Protein AF-A0A7V3K4I5-F1 (afdb_monomer)

Structure (mmCIF, N/CA/C/O backbone):
data_AF-A0A7V3K4I5-F1
#
_entry.id   AF-A0A7V3K4I5-F1
#
loop_
_atom_site.group_PDB
_atom_site.id
_atom_site.type_symbol
_atom_site.label_atom_id
_atom_site.label_alt_id
_atom_site.label_comp_id
_atom_site.label_asym_id
_atom_site.label_entity_id
_atom_site.label_seq_id
_atom_site.pdbx_PDB_ins_code
_atom_site.Cartn_x
_atom_site.Cartn_y
_atom_site.Cartn_z
_atom_site.occupancy
_atom_site.B_iso_or_equiv
_atom_site.auth_seq_id
_atom_site.auth_comp_id
_atom_site.auth_asym_id
_atom_site.auth_atom_id
_atom_site.pdbx_PDB_model_num
ATOM 1 N N . MET A 1 1 ? 11.205 7.234 21.940 1.00 56.84 1 MET A N 1
ATOM 2 C CA . MET A 1 1 ? 9.811 7.549 21.570 1.00 56.84 1 MET A CA 1
ATOM 3 C C . MET A 1 1 ? 9.596 7.099 20.131 1.00 56.84 1 MET A C 1
ATOM 5 O O . MET A 1 1 ? 10.513 7.269 19.336 1.00 56.84 1 MET A O 1
ATOM 9 N N . ASN A 1 2 ? 8.484 6.435 19.808 1.00 79.69 2 ASN A N 1
ATOM 10 C CA . ASN A 1 2 ? 8.261 5.876 18.470 1.00 79.69 2 ASN A CA 1
ATOM 11 C C . ASN A 1 2 ? 7.654 6.950 17.544 1.00 79.69 2 ASN A C 1
ATOM 13 O O . ASN A 1 2 ? 6.478 7.277 17.677 1.00 79.69 2 ASN A O 1
ATOM 17 N N . ARG A 1 3 ? 8.457 7.468 16.603 1.00 76.88 3 ARG A N 1
ATOM 18 C CA . ARG A 1 3 ? 8.097 8.533 15.641 1.00 76.88 3 ARG A CA 1
ATOM 19 C C . ARG A 1 3 ? 6.855 8.206 14.802 1.00 76.88 3 ARG A C 1
ATOM 21 O O . ARG A 1 3 ? 6.148 9.120 14.387 1.00 76.88 3 ARG A O 1
ATOM 28 N N . PHE A 1 4 ? 6.586 6.923 14.546 1.00 82.50 4 PHE A N 1
ATOM 29 C CA . PHE A 1 4 ? 5.350 6.497 13.888 1.00 82.50 4 PHE A CA 1
ATOM 30 C C . PHE A 1 4 ? 4.138 6.740 14.792 1.00 82.50 4 PHE A C 1
ATOM 32 O O . PHE A 1 4 ? 3.178 7.370 14.365 1.00 82.50 4 PHE A O 1
ATOM 39 N N . LEU A 1 5 ? 4.208 6.293 16.050 1.00 84.12 5 LEU A N 1
ATOM 40 C CA . LEU A 1 5 ? 3.093 6.371 16.995 1.00 84.12 5 LEU A CA 1
ATOM 41 C C . LEU A 1 5 ? 2.669 7.820 17.262 1.00 84.12 5 LEU A C 1
ATOM 43 O O . LEU A 1 5 ? 1.483 8.122 17.233 1.00 84.12 5 LEU A O 1
ATOM 47 N N . GLU A 1 6 ? 3.631 8.721 17.469 1.00 86.00 6 GLU A N 1
ATOM 48 C CA . GLU A 1 6 ? 3.349 10.149 17.685 1.00 86.00 6 GLU A CA 1
ATOM 49 C C . GLU A 1 6 ? 2.577 10.768 16.516 1.00 86.00 6 GLU A C 1
ATOM 51 O O . GLU A 1 6 ? 1.608 11.496 16.710 1.00 86.00 6 GLU A O 1
ATOM 56 N N . ARG A 1 7 ? 2.999 10.458 15.288 1.00 83.56 7 ARG A N 1
ATOM 57 C CA . ARG A 1 7 ? 2.394 10.998 14.069 1.00 83.56 7 ARG A CA 1
ATOM 58 C C . ARG A 1 7 ? 1.059 10.345 13.736 1.00 83.56 7 ARG A C 1
ATOM 60 O O . ARG A 1 7 ? 0.171 11.033 13.255 1.00 83.56 7 ARG A O 1
ATOM 67 N N . ALA A 1 8 ? 0.914 9.050 14.004 1.00 84.19 8 ALA A N 1
ATOM 68 C CA . ALA A 1 8 ? -0.337 8.330 13.799 1.00 84.19 8 ALA A CA 1
ATOM 69 C C . ALA A 1 8 ? -1.440 8.824 14.747 1.00 84.19 8 ALA A C 1
ATOM 71 O O . ALA A 1 8 ? -2.585 8.933 14.333 1.00 84.19 8 ALA A O 1
ATOM 72 N N . ILE A 1 9 ? -1.104 9.177 15.993 1.00 86.31 9 ILE A N 1
ATOM 73 C CA . ILE A 1 9 ? -2.073 9.741 16.952 1.00 86.31 9 ILE A CA 1
ATOM 74 C C . ILE A 1 9 ? -2.530 11.150 16.539 1.00 86.31 9 ILE A C 1
ATOM 76 O O . ILE A 1 9 ? -3.650 11.543 16.848 1.00 86.31 9 ILE A O 1
ATOM 80 N N . ALA A 1 10 ? -1.675 11.911 15.853 1.00 86.94 10 ALA A N 1
ATOM 81 C CA . ALA A 1 10 ? -1.978 13.267 15.394 1.00 86.94 10 ALA A CA 1
ATOM 82 C C . ALA A 1 10 ? -2.633 13.325 13.999 1.00 86.94 10 ALA A C 1
ATOM 84 O O . ALA A 1 10 ? -2.936 14.414 13.519 1.00 86.94 10 ALA A O 1
ATOM 85 N N . ALA A 1 11 ? -2.796 12.185 13.3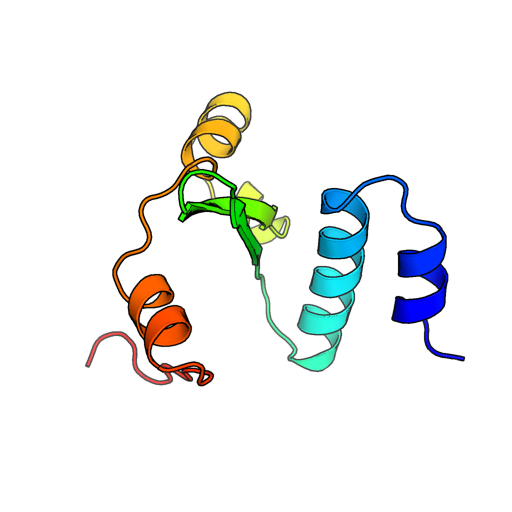27 1.00 89.25 11 ALA A N 1
ATOM 86 C CA . ALA A 1 11 ? -3.371 12.103 11.991 1.00 89.25 11 ALA A CA 1
ATOM 87 C C . ALA A 1 11 ? -4.897 12.283 12.017 1.00 89.25 11 ALA A C 1
ATOM 89 O O . ALA A 1 11 ? -5.573 11.790 12.918 1.00 89.25 11 ALA A O 1
ATOM 90 N N . GLU A 1 12 ? -5.439 12.961 11.004 1.00 89.81 12 GLU A N 1
ATOM 91 C CA . GLU A 1 12 ? -6.878 13.240 10.903 1.00 89.81 12 GLU A CA 1
ATOM 92 C C . GLU A 1 12 ? -7.612 12.190 10.062 1.00 89.81 12 GLU A C 1
ATOM 94 O O . GLU A 1 12 ? -8.810 11.971 10.240 1.00 89.81 12 GLU A O 1
ATOM 99 N N . THR A 1 13 ? -6.897 11.531 9.147 1.00 92.94 13 THR A N 1
ATOM 100 C CA . THR A 1 13 ? -7.456 10.541 8.224 1.00 92.94 13 THR A CA 1
ATOM 101 C C . THR A 1 13 ? -6.595 9.282 8.134 1.00 92.94 13 THR A C 1
ATOM 103 O O . THR A 1 13 ? -5.377 9.320 8.332 1.00 92.94 13 THR A O 1
ATOM 106 N N . ASP A 1 14 ? -7.203 8.166 7.730 1.00 91.75 14 ASP A N 1
ATOM 107 C CA . ASP A 1 14 ? -6.486 6.908 7.480 1.00 91.75 14 ASP A CA 1
ATOM 108 C C . ASP A 1 14 ? -5.407 7.068 6.399 1.00 91.75 14 ASP A C 1
ATOM 110 O O . ASP A 1 14 ? -4.328 6.476 6.479 1.00 91.75 14 ASP A O 1
ATOM 114 N N . ALA A 1 15 ? -5.644 7.947 5.420 1.00 92.31 15 ALA A N 1
ATOM 115 C CA . ALA A 1 15 ? -4.656 8.300 4.409 1.00 92.31 15 ALA A CA 1
ATOM 116 C C . ALA A 1 15 ? -3.431 9.015 5.010 1.00 92.31 15 ALA A C 1
ATOM 118 O O . ALA A 1 15 ? -2.312 8.814 4.532 1.00 92.31 15 ALA A O 1
ATOM 119 N N . ASP A 1 16 ? -3.604 9.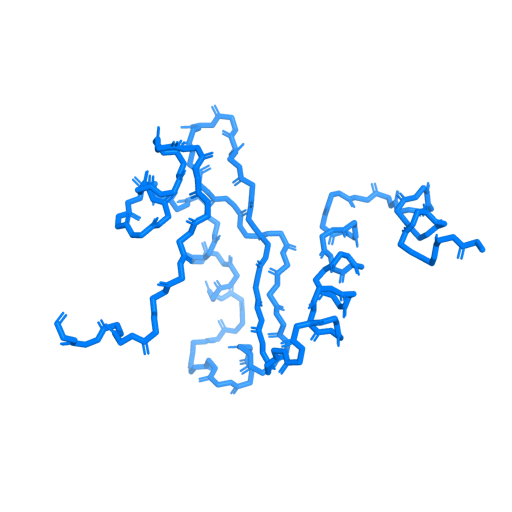845 6.043 1.00 92.06 16 ASP A N 1
ATOM 120 C CA . ASP A 1 16 ? -2.4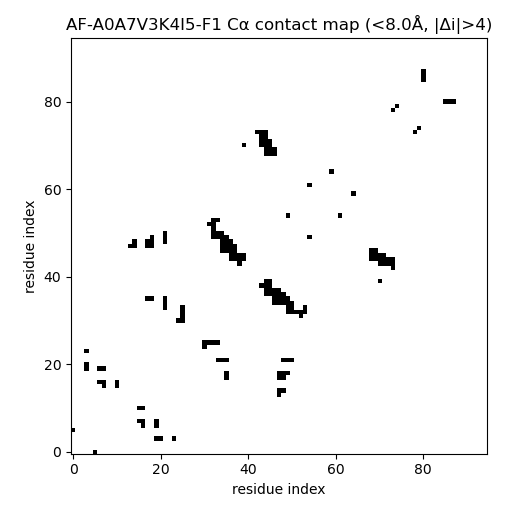86 10.497 6.738 1.00 92.06 16 ASP A CA 1
ATOM 121 C C . ASP A 1 16 ? -1.643 9.466 7.490 1.00 92.06 16 ASP A C 1
ATOM 123 O O . ASP A 1 16 ? -0.415 9.450 7.357 1.00 92.06 16 ASP A O 1
ATOM 127 N N . VAL A 1 17 ? -2.302 8.554 8.213 1.00 93.44 17 VAL A N 1
ATOM 128 C CA . VAL A 1 17 ? -1.640 7.440 8.907 1.00 93.44 17 VAL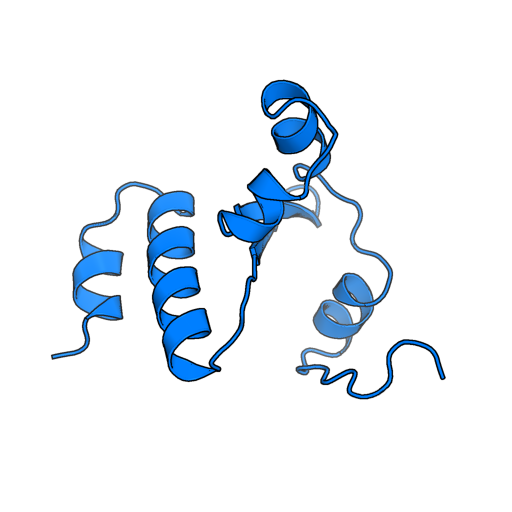 A CA 1
ATOM 129 C C . VAL A 1 17 ? -0.872 6.574 7.908 1.00 93.44 17 VAL A C 1
ATOM 131 O O . VAL A 1 17 ? 0.302 6.267 8.130 1.00 93.44 17 VAL A O 1
ATOM 134 N N . ALA A 1 18 ? -1.495 6.229 6.779 1.00 94.31 18 ALA A N 1
ATOM 135 C CA . ALA A 1 18 ? -0.894 5.424 5.724 1.00 94.31 18 ALA A CA 1
ATOM 136 C C . ALA A 1 18 ? 0.362 6.077 5.128 1.00 94.31 18 ALA A C 1
ATOM 138 O O . ALA A 1 18 ? 1.358 5.388 4.913 1.00 94.31 18 ALA A O 1
ATOM 139 N N . ARG A 1 19 ? 0.363 7.401 4.908 1.00 92.38 19 ARG A N 1
ATOM 140 C CA . ARG A 1 19 ? 1.548 8.125 4.406 1.00 92.38 19 ARG A CA 1
ATOM 141 C C . ARG A 1 19 ? 2.697 8.123 5.408 1.00 92.38 19 ARG A C 1
ATOM 143 O O . ARG A 1 19 ? 3.846 7.924 5.021 1.00 92.38 19 ARG A O 1
ATOM 150 N N . VAL A 1 20 ? 2.399 8.310 6.692 1.00 92.62 20 VAL A N 1
ATOM 151 C CA . VAL A 1 20 ? 3.413 8.244 7.754 1.00 92.62 20 VAL A CA 1
ATOM 152 C C . VAL A 1 20 ? 3.987 6.834 7.867 1.00 92.62 20 VAL A C 1
ATOM 154 O O . VAL A 1 20 ? 5.206 6.683 7.947 1.00 92.62 20 VAL A O 1
ATOM 157 N N . TYR A 1 21 ? 3.126 5.813 7.866 1.00 93.50 21 TYR A N 1
ATOM 158 C CA . TYR A 1 21 ? 3.543 4.414 7.882 1.00 93.50 21 TYR A CA 1
ATOM 159 C C . TYR A 1 21 ? 4.457 4.101 6.699 1.00 93.50 21 TYR A C 1
ATOM 161 O O . TYR A 1 21 ? 5.542 3.564 6.899 1.00 93.50 21 TYR A O 1
ATOM 169 N N . LEU A 1 22 ? 4.032 4.465 5.486 1.00 94.69 22 LEU A N 1
ATOM 170 C CA . LEU A 1 22 ? 4.751 4.159 4.256 1.00 94.69 22 LEU A CA 1
ATOM 171 C C . LEU A 1 22 ? 6.164 4.743 4.277 1.00 94.69 22 LEU A C 1
ATOM 173 O O . LEU A 1 22 ? 7.116 4.011 4.036 1.00 94.69 22 LEU A O 1
ATOM 177 N N . ALA A 1 23 ? 6.311 6.006 4.686 1.00 92.31 23 ALA A N 1
ATOM 178 C CA . ALA A 1 23 ? 7.620 6.643 4.805 1.00 92.31 23 ALA A CA 1
ATOM 179 C C . ALA A 1 23 ? 8.550 5.911 5.793 1.00 92.31 23 ALA A C 1
ATOM 181 O O . ALA A 1 23 ? 9.737 5.745 5.525 1.00 92.31 23 ALA A O 1
ATOM 182 N N . VAL A 1 24 ? 8.020 5.449 6.932 1.00 92.62 24 VAL A N 1
ATOM 183 C CA . VAL A 1 24 ? 8.800 4.671 7.912 1.00 92.62 24 VAL A CA 1
ATOM 184 C C . VAL A 1 24 ? 9.143 3.282 7.366 1.00 92.62 24 VAL A C 1
ATOM 186 O O . VAL A 1 24 ? 10.259 2.807 7.558 1.00 92.62 24 VAL A O 1
ATOM 189 N N . ALA A 1 25 ? 8.207 2.623 6.682 1.00 93.75 25 ALA A N 1
ATOM 190 C CA . ALA A 1 25 ? 8.423 1.306 6.093 1.00 93.75 25 ALA A CA 1
ATOM 191 C C . ALA A 1 25 ? 9.491 1.344 4.990 1.00 93.75 25 ALA A C 1
ATOM 193 O O . ALA A 1 25 ? 10.346 0.462 4.940 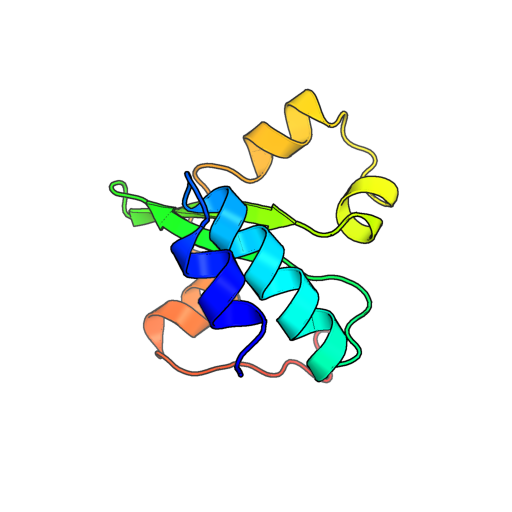1.00 93.75 25 ALA A O 1
ATOM 194 N N . GLU A 1 26 ? 9.482 2.369 4.140 1.00 95.19 26 GLU A N 1
ATOM 195 C CA . GLU A 1 26 ? 10.499 2.573 3.105 1.00 95.19 26 GLU A CA 1
ATOM 196 C C . GLU A 1 26 ? 11.884 2.819 3.699 1.00 95.19 26 GLU A C 1
ATOM 198 O O . GLU A 1 26 ? 12.839 2.182 3.266 1.00 95.19 26 GLU A O 1
ATOM 203 N N . GLU A 1 27 ? 11.982 3.662 4.733 1.00 94.19 27 GLU A N 1
ATOM 204 C CA . GLU A 1 27 ? 13.234 3.919 5.457 1.00 94.19 27 GLU A CA 1
ATOM 205 C C . GLU A 1 27 ? 13.810 2.625 6.061 1.00 94.19 27 GLU A C 1
ATOM 207 O O . GLU A 1 27 ? 14.995 2.345 5.909 1.00 94.19 27 GLU A O 1
ATOM 212 N N . LEU A 1 28 ? 12.971 1.804 6.703 1.00 94.06 28 LEU A N 1
ATOM 213 C CA . LEU A 1 28 ? 13.398 0.566 7.370 1.00 94.06 28 LEU A CA 1
ATOM 214 C C . LEU A 1 28 ? 13.755 -0.573 6.411 1.00 94.06 28 LEU A C 1
ATOM 216 O O . LEU A 1 28 ? 14.546 -1.444 6.765 1.00 94.06 28 LEU A O 1
ATOM 220 N N . THR A 1 29 ? 13.119 -0.616 5.243 1.00 94.19 29 THR A N 1
ATOM 221 C CA . THR A 1 29 ? 13.326 -1.681 4.248 1.00 94.19 29 THR A CA 1
ATOM 222 C C . THR A 1 29 ? 14.290 -1.275 3.141 1.00 94.19 29 THR A C 1
ATOM 224 O O . THR A 1 29 ? 14.572 -2.093 2.269 1.00 94.19 29 THR A O 1
ATOM 227 N N . GLU A 1 30 ? 14.755 -0.023 3.152 1.00 95.31 30 GLU A N 1
ATOM 228 C CA . GLU A 1 30 ? 15.520 0.596 2.065 1.00 95.31 30 GLU A CA 1
ATOM 229 C C . GLU A 1 30 ? 14.793 0.493 0.707 1.00 95.31 30 GLU A C 1
ATOM 231 O O . GLU A 1 30 ? 15.402 0.441 -0.365 1.00 95.31 30 GLU A O 1
ATOM 236 N N . SER A 1 31 ? 13.456 0.459 0.740 1.00 94.06 31 SER A N 1
ATOM 237 C CA . SER A 1 31 ? 12.633 0.344 -0.464 1.00 94.06 31 SER A CA 1
ATOM 238 C C . SER A 1 31 ? 12.597 1.664 -1.225 1.00 94.06 31 SER A C 1
ATOM 240 O O . SER A 1 31 ? 12.382 2.729 -0.654 1.00 94.06 31 SER A O 1
ATOM 242 N N . ARG A 1 32 ? 12.730 1.592 -2.555 1.00 92.06 32 ARG A N 1
ATOM 243 C CA . ARG A 1 32 ? 12.658 2.774 -3.431 1.00 92.06 32 ARG A CA 1
ATOM 244 C C . ARG A 1 32 ? 11.254 3.387 -3.508 1.00 92.06 32 ARG A C 1
ATOM 246 O O . ARG A 1 32 ? 11.131 4.579 -3.769 1.00 92.06 32 ARG A O 1
ATOM 253 N N . PHE A 1 33 ? 10.218 2.562 -3.402 1.00 93.12 33 PHE A N 1
ATOM 254 C CA . PHE A 1 33 ? 8.820 2.980 -3.427 1.00 93.12 33 PHE A CA 1
ATOM 255 C C . PHE A 1 33 ? 7.938 1.891 -2.811 1.00 93.12 33 PHE A C 1
ATOM 257 O O . PHE A 1 33 ? 8.300 0.711 -2.814 1.00 93.12 33 PHE A O 1
ATOM 264 N N . GLY A 1 34 ? 6.741 2.270 -2.380 1.00 94.06 34 GLY A N 1
ATOM 265 C CA . GLY A 1 34 ? 5.714 1.346 -1.931 1.00 94.06 34 GLY A CA 1
ATOM 266 C C . GLY A 1 34 ? 4.323 1.967 -1.978 1.00 94.06 34 GLY A C 1
ATOM 267 O O . GLY A 1 34 ? 4.119 3.074 -2.480 1.00 94.06 34 GLY A O 1
ATOM 268 N N . PHE A 1 35 ? 3.348 1.225 -1.466 1.00 95.19 35 PHE A N 1
ATOM 269 C CA . PHE A 1 35 ? 1.983 1.703 -1.291 1.00 95.19 35 PHE A CA 1
ATOM 270 C C . PHE A 1 35 ? 1.327 1.023 -0.091 1.00 95.19 35 PHE A C 1
ATOM 272 O O . PHE A 1 35 ? 1.749 -0.050 0.343 1.00 95.19 35 PHE A O 1
ATOM 279 N N . VAL A 1 36 ? 0.268 1.644 0.416 1.00 95.75 36 VAL A N 1
ATOM 280 C CA . VAL A 1 36 ? -0.591 1.112 1.474 1.00 95.75 36 VAL A CA 1
ATOM 281 C C . VAL A 1 36 ? -2.008 1.070 0.937 1.00 95.75 36 VAL A C 1
ATOM 283 O O . VAL A 1 36 ? -2.501 2.068 0.409 1.00 95.75 36 VAL A O 1
ATOM 286 N N . ALA A 1 37 ? -2.656 -0.081 1.071 1.00 95.25 37 ALA A N 1
ATOM 287 C CA . ALA A 1 37 ? -4.043 -0.264 0.681 1.00 95.25 37 ALA A CA 1
ATOM 288 C C . ALA A 1 37 ? -4.840 -0.899 1.817 1.00 95.25 37 ALA A C 1
ATOM 290 O O . ALA A 1 37 ? -4.315 -1.727 2.563 1.00 95.25 37 ALA A O 1
ATOM 291 N N . GLU A 1 38 ? -6.111 -0.538 1.903 1.00 95.44 38 GLU A N 1
ATOM 292 C CA . GLU A 1 38 ? -7.070 -1.123 2.829 1.00 95.44 38 GLU A CA 1
ATOM 293 C C . GLU A 1 38 ? -8.162 -1.883 2.086 1.00 95.44 38 GLU A C 1
ATOM 295 O O . GLU A 1 38 ? -8.380 -1.681 0.890 1.00 95.44 38 GLU A O 1
ATOM 300 N N . ARG A 1 39 ? -8.859 -2.770 2.802 1.00 95.50 39 ARG A N 1
ATOM 301 C CA . ARG A 1 39 ? -10.053 -3.422 2.275 1.00 95.50 39 ARG A CA 1
ATOM 302 C C . ARG A 1 39 ? -11.279 -2.601 2.659 1.00 95.50 39 ARG A C 1
ATOM 304 O O . ARG A 1 39 ? -11.617 -2.524 3.835 1.00 95.50 39 ARG A O 1
ATOM 311 N N . ASN A 1 40 ? -11.947 -2.043 1.662 1.00 95.38 40 ASN A N 1
ATOM 312 C CA . ASN A 1 40 ? -13.121 -1.204 1.837 1.00 95.38 40 ASN A CA 1
ATOM 313 C C . ASN A 1 40 ? -14.379 -2.030 2.198 1.00 95.38 40 ASN A C 1
ATOM 315 O O . ASN A 1 40 ? -14.359 -3.267 2.117 1.00 95.38 40 ASN A O 1
ATOM 319 N N . PRO A 1 41 ? -15.506 -1.386 2.567 1.00 96.69 41 PRO A N 1
ATOM 320 C CA . PRO A 1 41 ? -16.744 -2.087 2.927 1.00 96.69 41 PRO A CA 1
ATOM 321 C C . PRO A 1 41 ? -17.342 -2.963 1.814 1.00 96.69 41 PRO A C 1
ATOM 323 O O . PRO A 1 41 ? -18.055 -3.920 2.111 1.00 96.69 41 PRO A O 1
ATOM 326 N N . ALA A 1 42 ? -17.034 -2.687 0.541 1.00 96.44 42 ALA A N 1
ATOM 327 C CA . ALA A 1 42 ? -17.415 -3.541 -0.589 1.00 96.44 42 ALA A CA 1
ATOM 328 C C . ALA A 1 42 ? -16.517 -4.789 -0.722 1.00 96.44 42 ALA A C 1
ATOM 330 O O . ALA A 1 42 ? -16.698 -5.614 -1.619 1.00 96.44 42 ALA A O 1
ATOM 331 N N . GLY A 1 43 ? -15.535 -4.948 0.168 1.00 95.19 43 GLY A N 1
ATOM 332 C CA . GLY A 1 43 ? -14.579 -6.044 0.162 1.00 95.19 43 GLY A CA 1
ATOM 333 C C . GLY A 1 43 ? -13.478 -5.896 -0.889 1.00 95.19 43 GLY A C 1
ATOM 334 O O . GLY A 1 43 ? -12.771 -6.880 -1.131 1.00 95.19 43 GLY A O 1
ATOM 335 N N . ARG A 1 44 ? -13.339 -4.709 -1.489 1.00 96.50 44 ARG A N 1
ATOM 336 C CA . ARG A 1 44 ? -12.379 -4.337 -2.542 1.00 96.50 44 ARG A CA 1
ATOM 337 C C . ARG A 1 44 ? -11.234 -3.511 -1.946 1.00 96.50 44 ARG A C 1
ATOM 339 O O . ARG A 1 44 ? -11.246 -3.246 -0.751 1.00 96.50 44 ARG A O 1
ATOM 346 N N . LEU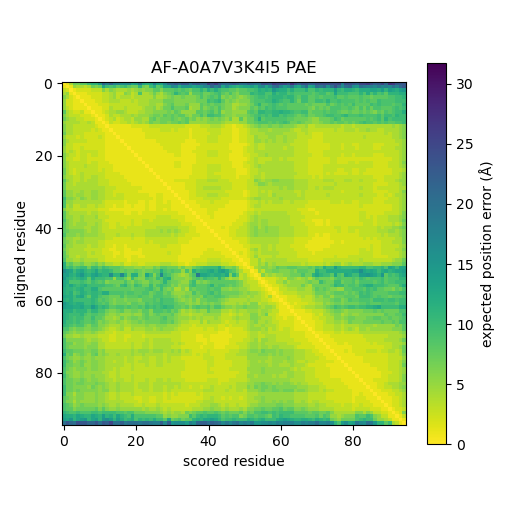 A 1 45 ? -10.202 -3.198 -2.727 1.00 95.94 45 LEU A N 1
ATOM 347 C CA . LEU A 1 45 ? -9.004 -2.512 -2.232 1.00 95.94 45 LEU A CA 1
ATOM 348 C C . LEU A 1 45 ? -8.969 -1.039 -2.618 1.00 95.94 45 LEU A C 1
ATOM 350 O O . LEU A 1 45 ? -8.972 -0.725 -3.807 1.00 95.94 45 LEU A O 1
ATOM 354 N N . ASP A 1 46 ? -8.806 -0.191 -1.611 1.00 96.44 46 ASP A N 1
ATOM 355 C CA . ASP A 1 46 ? -8.601 1.248 -1.749 1.00 96.44 46 ASP A CA 1
ATOM 356 C C . ASP A 1 46 ? -7.150 1.576 -1.397 1.00 96.44 46 ASP A C 1
ATOM 358 O O . ASP A 1 46 ? -6.647 1.199 -0.338 1.00 96.44 46 ASP A O 1
ATOM 362 N N . THR A 1 47 ? -6.433 2.233 -2.310 1.00 95.19 47 THR A N 1
ATOM 363 C CA . THR A 1 47 ? -5.052 2.659 -2.047 1.00 95.19 47 THR A CA 1
ATOM 364 C C . THR A 1 47 ? -5.069 3.969 -1.264 1.00 95.19 47 THR A C 1
ATOM 366 O O . THR A 1 47 ? -5.495 4.997 -1.789 1.00 95.19 47 THR A O 1
ATOM 369 N N . LEU A 1 48 ? -4.577 3.941 -0.025 1.00 94.69 48 LEU A N 1
ATOM 370 C CA . LEU A 1 48 ? -4.554 5.083 0.895 1.00 94.69 48 LEU A CA 1
ATOM 371 C C . LEU A 1 48 ? -3.300 5.950 0.742 1.00 94.69 48 LEU A C 1
ATOM 373 O O . LEU A 1 48 ? -3.337 7.162 0.955 1.00 94.69 48 LEU A O 1
ATOM 377 N N . ALA A 1 49 ? -2.179 5.330 0.371 1.00 93.81 49 ALA A N 1
ATOM 378 C CA . ALA A 1 49 ? -0.914 6.010 0.127 1.00 93.81 49 ALA A CA 1
ATOM 379 C C . ALA A 1 49 ? -0.126 5.300 -0.978 1.00 93.81 49 ALA A C 1
ATOM 381 O O . ALA A 1 49 ? -0.104 4.074 -1.038 1.00 93.81 49 ALA A O 1
ATOM 382 N N . LEU A 1 50 ? 0.539 6.077 -1.830 1.00 92.94 50 LEU A N 1
ATOM 383 C CA . LEU A 1 50 ? 1.463 5.616 -2.865 1.00 92.94 50 LEU A CA 1
ATOM 384 C C . LEU A 1 50 ? 2.619 6.613 -2.918 1.00 92.94 50 LEU A C 1
ATOM 386 O O . LEU A 1 50 ? 2.367 7.819 -2.980 1.00 92.94 50 LEU A O 1
ATOM 390 N N . SER A 1 51 ? 3.849 6.113 -2.891 1.00 89.44 51 SER A N 1
ATOM 391 C CA . SER A 1 51 ? 5.051 6.949 -2.857 1.00 89.44 51 SER A CA 1
ATOM 392 C C . SER A 1 51 ? 5.294 7.690 -4.166 1.00 89.44 51 SER A C 1
ATOM 394 O O . SER A 1 51 ? 4.909 7.233 -5.247 1.00 89.44 51 SER A O 1
ATOM 396 N N . ASP A 1 52 ? 5.987 8.823 -4.074 1.00 79.81 52 ASP A N 1
ATOM 397 C CA . ASP A 1 52 ? 6.187 9.739 -5.198 1.00 79.81 52 ASP A CA 1
ATOM 398 C C . ASP A 1 52 ? 6.916 9.126 -6.406 1.00 79.81 52 ASP A C 1
ATOM 400 O O . ASP A 1 52 ? 6.436 9.357 -7.513 1.00 79.81 52 ASP A O 1
ATOM 404 N N . PRO A 1 53 ? 7.945 8.255 -6.286 1.00 77.50 53 PRO A N 1
ATOM 405 C CA . PRO A 1 53 ? 8.513 7.592 -7.466 1.00 77.50 53 PRO A CA 1
ATOM 406 C C . PRO A 1 53 ? 7.491 6.733 -8.233 1.00 77.50 53 PRO A C 1
ATOM 408 O O . PRO A 1 53 ? 7.619 6.543 -9.444 1.00 77.50 53 PRO A O 1
ATOM 411 N N . GLY A 1 54 ? 6.450 6.241 -7.549 1.00 72.44 54 GLY A N 1
ATOM 412 C CA . GLY A 1 54 ? 5.308 5.579 -8.179 1.00 72.44 54 GLY A CA 1
ATOM 413 C C . GLY A 1 54 ? 4.436 6.546 -8.988 1.00 72.44 54 GLY A C 1
ATOM 414 O O . GLY A 1 54 ? 3.963 6.188 -10.066 1.00 72.44 54 GLY A O 1
ATOM 415 N N . TRP A 1 55 ? 4.268 7.784 -8.515 1.00 78.31 55 TRP A N 1
ATOM 416 C CA . TRP A 1 55 ? 3.575 8.848 -9.246 1.00 78.31 55 TRP A CA 1
ATOM 417 C C . TRP A 1 55 ? 4.404 9.412 -10.401 1.00 78.31 55 TRP A C 1
ATOM 419 O O . TRP A 1 55 ? 3.864 9.605 -11.486 1.00 78.31 55 TRP A O 1
ATOM 429 N N . GLU A 1 56 ? 5.700 9.640 -10.202 1.00 80.31 56 GLU A N 1
ATOM 430 C CA . GLU A 1 56 ? 6.612 10.198 -11.210 1.00 80.31 56 GLU A CA 1
ATOM 431 C C . GLU A 1 56 ? 6.779 9.277 -12.423 1.00 80.31 56 GLU A C 1
ATOM 433 O O . GLU A 1 56 ? 6.839 9.742 -13.561 1.00 80.31 56 GLU A O 1
ATOM 438 N N . ALA A 1 57 ? 6.819 7.960 -12.200 1.00 79.31 57 ALA A N 1
ATOM 439 C CA . ALA A 1 57 ? 6.883 6.977 -13.280 1.00 79.31 57 ALA A CA 1
ATOM 440 C C . ALA A 1 57 ? 5.531 6.776 -13.994 1.00 79.31 57 ALA A C 1
ATOM 442 O O . ALA A 1 57 ? 5.479 6.170 -15.072 1.00 79.31 57 ALA A O 1
ATOM 443 N N . CYS A 1 58 ? 4.430 7.251 -13.403 1.00 79.62 58 CYS A N 1
ATOM 444 C CA . CYS A 1 58 ? 3.094 7.056 -13.940 1.00 79.62 58 CYS A CA 1
ATOM 445 C C . CYS A 1 58 ? 2.859 7.962 -15.155 1.00 79.62 58 CYS A C 1
ATOM 447 O O . CYS A 1 58 ? 2.935 9.184 -15.081 1.00 79.62 58 CYS A O 1
ATOM 449 N N . ARG A 1 59 ? 2.513 7.352 -16.292 1.00 87.12 59 ARG A N 1
ATOM 450 C CA . ARG A 1 59 ? 2.154 8.078 -17.524 1.00 87.12 59 ARG A CA 1
ATOM 451 C C . ARG A 1 59 ? 0.676 8.468 -17.586 1.00 87.12 59 ARG A C 1
ATOM 453 O O . ARG A 1 59 ? 0.269 9.159 -18.515 1.00 87.12 59 ARG A O 1
ATOM 460 N N . ILE A 1 60 ? -0.130 7.986 -16.641 1.00 83.75 60 ILE A N 1
ATOM 461 C CA . ILE A 1 60 ? -1.558 8.290 -16.552 1.00 83.75 60 ILE A CA 1
ATOM 462 C C . ILE A 1 60 ? -1.709 9.616 -15.793 1.00 83.75 60 ILE A C 1
ATOM 464 O O . ILE A 1 60 ? -1.081 9.768 -14.741 1.00 83.75 60 ILE A O 1
ATOM 468 N N . PRO A 1 61 ? -2.539 10.567 -16.269 1.00 87.44 61 PRO A N 1
ATOM 469 C CA . PRO A 1 61 ? -2.814 11.798 -15.538 1.00 87.44 61 PRO A CA 1
ATOM 470 C C . PRO A 1 61 ? -3.213 11.511 -14.090 1.00 87.44 61 PRO A C 1
ATOM 472 O O . PRO A 1 61 ? -4.018 10.618 -13.824 1.00 87.44 61 PRO A O 1
ATOM 475 N N . ARG A 1 62 ? -2.666 12.275 -13.138 1.00 80.88 62 ARG A N 1
ATOM 476 C CA . ARG A 1 62 ? -2.839 12.006 -11.700 1.00 80.88 62 ARG A CA 1
ATOM 477 C C . ARG A 1 62 ? -4.311 11.913 -11.286 1.00 80.88 62 ARG A C 1
ATOM 479 O O . ARG A 1 62 ? -4.661 11.051 -10.488 1.00 80.88 62 ARG A O 1
ATOM 486 N N . THR A 1 63 ? -5.172 12.755 -11.857 1.00 82.94 63 THR A N 1
ATOM 487 C CA . THR A 1 63 ? -6.625 12.749 -11.611 1.00 82.94 63 THR A CA 1
ATOM 488 C C . THR A 1 63 ? -7.282 11.419 -11.968 1.00 82.94 63 THR A C 1
ATOM 490 O O . THR A 1 63 ? -8.179 10.964 -11.260 1.00 82.94 63 THR A O 1
ATOM 493 N N . ASP A 1 64 ? -6.810 10.771 -13.030 1.00 83.19 64 ASP A N 1
ATOM 494 C CA . ASP A 1 64 ? -7.347 9.499 -13.506 1.00 83.19 64 ASP A CA 1
ATOM 495 C C . ASP A 1 64 ? -6.703 8.337 -12.753 1.00 83.19 64 ASP A C 1
ATOM 497 O O . ASP A 1 64 ? -7.383 7.416 -12.307 1.00 83.19 64 ASP A O 1
ATOM 501 N N . ALA A 1 65 ? -5.392 8.414 -12.529 1.00 84.94 65 ALA A N 1
ATOM 502 C CA . ALA A 1 65 ? -4.635 7.395 -11.821 1.00 84.94 65 ALA A CA 1
ATOM 503 C C . ALA A 1 65 ? -5.100 7.213 -10.368 1.00 84.94 65 ALA A C 1
ATOM 505 O O . ALA A 1 65 ? -5.230 6.075 -9.926 1.00 84.94 65 ALA A O 1
ATOM 506 N N . VAL A 1 66 ? -5.443 8.298 -9.657 1.00 84.44 66 VAL A N 1
ATOM 507 C CA . VAL A 1 66 ? -6.042 8.207 -8.312 1.00 84.44 66 VAL A CA 1
ATOM 508 C C . VAL A 1 66 ? -7.337 7.400 -8.344 1.00 84.44 66 VAL A C 1
ATOM 510 O O . VAL A 1 66 ? -7.536 6.559 -7.479 1.00 84.44 66 VAL A O 1
ATOM 513 N N . ARG A 1 67 ? -8.194 7.581 -9.356 1.00 86.62 67 ARG A N 1
ATOM 514 C CA . ARG A 1 67 ? -9.444 6.813 -9.476 1.00 86.62 67 ARG A CA 1
ATOM 515 C C . ARG A 1 67 ? -9.202 5.337 -9.788 1.00 86.62 67 ARG A C 1
ATOM 517 O O . ARG A 1 67 ? -9.974 4.500 -9.346 1.00 86.62 67 ARG A O 1
ATOM 524 N N . LEU A 1 68 ? -8.149 5.017 -10.541 1.00 88.25 68 LEU A N 1
ATOM 525 C CA . LEU A 1 68 ? -7.830 3.644 -10.955 1.00 88.25 68 LEU A CA 1
ATOM 526 C C . LEU A 1 68 ? -7.283 2.765 -9.823 1.00 88.25 68 LEU A C 1
ATOM 528 O O . LEU A 1 68 ? -7.312 1.539 -9.938 1.00 88.25 68 LEU A O 1
ATOM 532 N N . ILE A 1 69 ? -6.771 3.381 -8.756 1.00 90.62 69 ILE A N 1
ATOM 533 C CA . ILE A 1 69 ? -6.243 2.688 -7.573 1.00 90.62 69 ILE A CA 1
ATOM 534 C C . ILE A 1 69 ? -7.238 2.644 -6.403 1.00 90.62 69 ILE A C 1
ATOM 536 O O . ILE A 1 69 ? -6.879 2.162 -5.326 1.00 90.62 69 ILE A O 1
ATOM 540 N N . GLN A 1 70 ? -8.464 3.132 -6.620 1.00 94.75 70 GLN A N 1
ATOM 541 C CA . GLN A 1 70 ? -9.602 2.973 -5.716 1.00 94.75 70 GLN A CA 1
ATOM 542 C C . GLN A 1 70 ? -10.518 1.861 -6.207 1.00 94.75 70 GLN A C 1
ATOM 544 O O . GLN A 1 70 ? -10.613 1.598 -7.408 1.00 94.75 70 GLN A O 1
ATOM 549 N N . ASP A 1 71 ? -11.201 1.236 -5.259 1.00 95.81 71 ASP A N 1
ATOM 550 C CA . ASP A 1 71 ? -12.166 0.171 -5.436 1.00 95.81 71 ASP A CA 1
ATOM 551 C C . ASP A 1 71 ? -11.617 -0.874 -6.411 1.00 95.81 71 ASP A C 1
ATOM 553 O O . ASP A 1 71 ? -12.145 -1.105 -7.496 1.00 95.81 71 ASP A O 1
ATOM 557 N N . MET A 1 72 ? -10.460 -1.450 -6.088 1.00 95.06 72 MET A N 1
ATOM 558 C CA . MET A 1 72 ? -9.806 -2.458 -6.915 1.00 95.06 72 MET A CA 1
ATOM 559 C C . MET A 1 72 ? -10.269 -3.858 -6.524 1.00 95.06 72 MET A C 1
ATOM 561 O O . MET A 1 72 ? -10.401 -4.199 -5.353 1.00 95.06 72 MET A O 1
ATOM 565 N N . GLU A 1 73 ? -10.463 -4.731 -7.509 1.00 95.94 73 GLU A N 1
ATOM 566 C CA . GLU A 1 73 ? -10.744 -6.138 -7.224 1.00 95.94 73 GLU A CA 1
ATOM 567 C C . GLU A 1 73 ? -9.571 -6.785 -6.467 1.00 95.94 73 GLU A C 1
ATOM 569 O O . GLU A 1 73 ? -8.401 -6.601 -6.827 1.00 95.94 73 GLU A O 1
ATOM 574 N N . VAL A 1 74 ? -9.885 -7.570 -5.433 1.00 95.25 74 VAL A N 1
ATOM 575 C CA . VAL A 1 74 ? -8.899 -8.376 -4.709 1.00 95.25 74 VAL A CA 1
ATOM 576 C C . VAL A 1 74 ? -8.496 -9.560 -5.586 1.00 95.25 74 VAL A C 1
ATOM 578 O O . VAL A 1 74 ? -9.201 -10.560 -5.671 1.00 95.25 74 VAL A O 1
ATOM 581 N N . ARG A 1 75 ? -7.342 -9.452 -6.248 1.00 94.19 75 ARG A N 1
ATOM 582 C CA . ARG A 1 75 ? -6.836 -10.483 -7.167 1.00 94.19 75 ARG A CA 1
ATOM 583 C C . ARG A 1 75 ? -5.311 -10.547 -7.206 1.00 94.19 75 ARG A C 1
ATOM 585 O 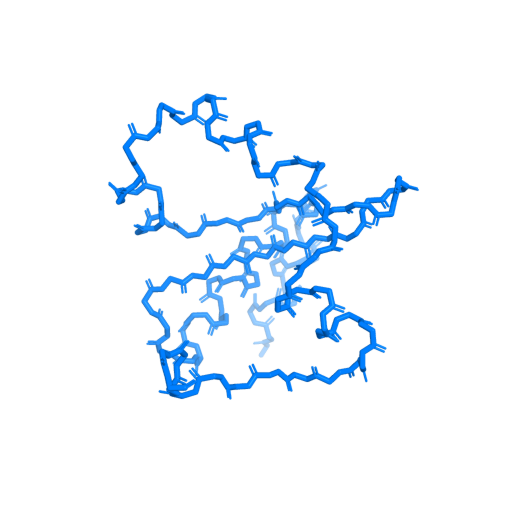O . ARG A 1 75 ? -4.621 -9.655 -6.703 1.00 94.19 75 ARG A O 1
ATOM 592 N N . GLY A 1 76 ? -4.787 -11.599 -7.835 1.00 92.25 76 GLY A N 1
ATOM 593 C CA . GLY A 1 76 ? -3.347 -11.826 -8.003 1.00 92.25 76 GLY A CA 1
ATOM 594 C C . GLY A 1 76 ? -2.610 -11.931 -6.665 1.00 92.25 76 GLY A C 1
ATOM 595 O O . GLY A 1 76 ? -3.147 -12.474 -5.700 1.00 92.25 76 GLY A O 1
ATOM 596 N N . ILE A 1 77 ? -1.402 -11.363 -6.596 1.00 92.12 77 ILE A N 1
ATOM 597 C CA . ILE A 1 77 ? -0.544 -11.390 -5.397 1.00 92.12 77 ILE A CA 1
ATOM 598 C C . ILE A 1 77 ? -1.252 -10.807 -4.163 1.00 92.12 77 ILE A C 1
ATOM 600 O O . ILE A 1 77 ? -1.182 -11.384 -3.082 1.00 92.12 77 ILE A O 1
ATOM 604 N N . ARG A 1 78 ? -2.001 -9.708 -4.322 1.00 91.38 78 ARG A N 1
ATOM 605 C CA . ARG A 1 78 ? -2.755 -9.081 -3.221 1.00 91.38 78 ARG A CA 1
ATOM 606 C C . ARG A 1 78 ? -3.807 -10.033 -2.650 1.00 91.38 78 ARG A C 1
ATOM 608 O O . ARG A 1 78 ? -3.914 -10.183 -1.439 1.00 91.38 78 ARG A O 1
ATOM 615 N N . GLY A 1 79 ? -4.547 -10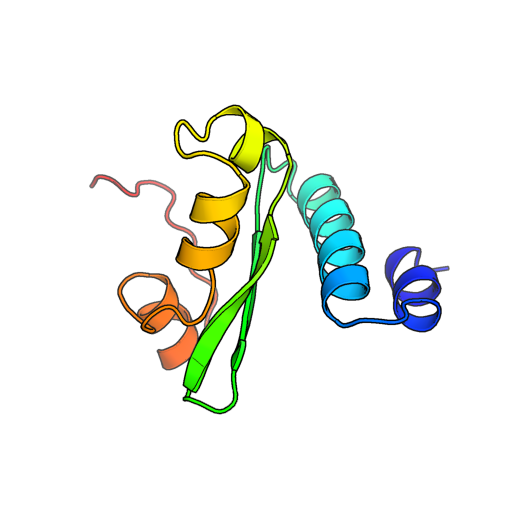.713 -3.527 1.00 93.50 79 GLY A N 1
ATOM 616 C CA . GLY A 1 79 ? -5.540 -11.709 -3.120 1.00 93.50 79 GLY A CA 1
ATOM 617 C C . GLY A 1 79 ? -4.922 -12.942 -2.463 1.00 93.50 79 GLY A C 1
ATOM 618 O O . GLY A 1 79 ? -5.487 -13.461 -1.504 1.00 93.50 79 GLY A O 1
ATOM 619 N N . LEU A 1 80 ? -3.749 -13.379 -2.932 1.00 93.69 80 LEU A N 1
ATOM 620 C CA . LEU A 1 80 ? -2.992 -14.463 -2.306 1.00 93.69 80 LEU A CA 1
ATOM 621 C C . LEU A 1 80 ? -2.609 -14.103 -0.864 1.00 93.69 80 LEU A C 1
ATOM 623 O O . LEU A 1 80 ? -2.970 -14.830 0.053 1.00 93.69 80 LEU A O 1
ATOM 627 N N . VAL A 1 81 ? -1.951 -12.959 -0.654 1.00 94.75 81 VAL A N 1
ATOM 628 C CA . VAL A 1 81 ? -1.507 -12.510 0.680 1.00 94.75 81 VAL A CA 1
ATOM 629 C C . VAL A 1 81 ? -2.684 -12.371 1.649 1.00 94.75 81 VAL A C 1
ATOM 631 O O . VAL A 1 81 ? -2.605 -12.840 2.783 1.00 94.75 81 VAL A O 1
ATOM 634 N N . LEU A 1 82 ? -3.800 -11.790 1.196 1.00 93.69 82 LEU A N 1
ATOM 635 C CA . LEU A 1 82 ? -4.995 -11.615 2.026 1.00 93.69 82 LEU A CA 1
ATOM 636 C C . LEU A 1 82 ? -5.674 -12.940 2.389 1.00 93.69 82 LEU A C 1
ATOM 638 O O . LEU A 1 82 ? -6.188 -13.068 3.497 1.00 93.69 82 LEU A O 1
ATOM 642 N N . ARG A 1 83 ? -5.683 -13.924 1.482 1.00 93.44 83 ARG A N 1
ATOM 643 C CA . ARG A 1 83 ? -6.274 -15.242 1.747 1.00 93.44 83 ARG A CA 1
ATOM 644 C C . ARG A 1 83 ? -5.415 -16.077 2.693 1.00 93.44 83 ARG A C 1
ATOM 646 O O . ARG A 1 83 ? -5.953 -16.712 3.591 1.00 93.44 83 ARG A O 1
ATOM 653 N N . GLU A 1 84 ? -4.102 -16.092 2.479 1.00 95.50 84 GLU A N 1
ATOM 654 C CA . GLU A 1 84 ? -3.180 -16.921 3.265 1.00 95.50 84 GLU A CA 1
ATOM 655 C C . GLU A 1 84 ? -2.822 -16.286 4.619 1.00 95.50 84 GLU A C 1
ATOM 657 O O . GLU A 1 84 ? -2.314 -16.976 5.504 1.00 95.50 84 GLU A O 1
ATOM 662 N N . GLY A 1 85 ? -3.050 -14.976 4.782 1.00 94.75 85 GLY A N 1
ATOM 663 C CA . GLY A 1 85 ? -2.716 -14.234 6.000 1.00 94.75 85 GLY A CA 1
ATOM 664 C C . GLY A 1 85 ? -1.212 -14.180 6.284 1.00 94.75 85 GLY A C 1
ATOM 665 O O . GLY A 1 85 ? -0.804 -14.069 7.439 1.00 94.75 85 GLY A O 1
ATOM 666 N N . LYS A 1 86 ? -0.378 -14.314 5.246 1.00 95.44 86 LYS A N 1
ATOM 667 C CA . LYS A 1 86 ? 1.084 -14.414 5.352 1.00 95.44 86 LYS A CA 1
ATOM 668 C C . LYS A 1 86 ? 1.767 -13.447 4.386 1.00 95.44 86 LYS A C 1
ATOM 670 O O . LYS A 1 86 ? 1.283 -13.287 3.264 1.00 95.44 86 LYS A O 1
ATOM 675 N N . PRO A 1 87 ? 2.901 -12.839 4.780 1.00 94.12 87 PRO A N 1
ATOM 676 C CA . PRO A 1 87 ? 3.687 -12.016 3.871 1.00 94.12 87 PRO A CA 1
ATOM 677 C C . PRO A 1 87 ? 4.249 -12.860 2.719 1.00 94.12 87 PRO A C 1
ATOM 679 O O . PRO A 1 87 ? 4.577 -14.034 2.895 1.00 94.12 87 PRO A O 1
ATOM 682 N N . LEU A 1 88 ? 4.387 -12.237 1.548 1.00 93.81 88 LEU A N 1
ATOM 683 C CA . LEU A 1 88 ? 5.029 -12.820 0.372 1.00 93.81 88 LEU A CA 1
ATOM 684 C C . LEU A 1 88 ? 6.262 -11.992 0.006 1.00 93.81 88 LEU A C 1
ATOM 686 O O . LEU A 1 88 ? 6.157 -10.782 -0.174 1.00 93.81 88 LEU A O 1
ATOM 690 N N . LEU A 1 89 ? 7.401 -12.662 -0.165 1.00 92.56 89 LEU A N 1
ATOM 691 C CA . LEU A 1 89 ? 8.615 -12.090 -0.746 1.00 92.56 89 LEU A CA 1
ATOM 692 C C . LEU A 1 89 ? 8.833 -12.733 -2.120 1.00 92.56 89 LEU A C 1
ATOM 694 O O . LEU A 1 89 ? 9.143 -13.919 -2.207 1.00 92.56 89 LEU A O 1
ATOM 698 N N . ALA A 1 90 ? 8.633 -11.966 -3.190 1.00 91.75 90 ALA A N 1
ATOM 699 C CA . ALA A 1 90 ? 8.814 -12.423 -4.567 1.00 91.75 90 ALA A CA 1
ATOM 700 C C . ALA A 1 90 ? 10.181 -11.959 -5.095 1.00 91.75 90 ALA A C 1
ATOM 702 O O . ALA A 1 90 ? 10.263 -10.979 -5.829 1.00 91.75 90 ALA A O 1
ATOM 703 N N . ASN A 1 91 ? 11.255 -12.640 -4.676 1.00 91.88 91 ASN A N 1
ATOM 704 C CA . ASN A 1 91 ? 12.633 -12.281 -5.052 1.00 91.88 91 ASN A CA 1
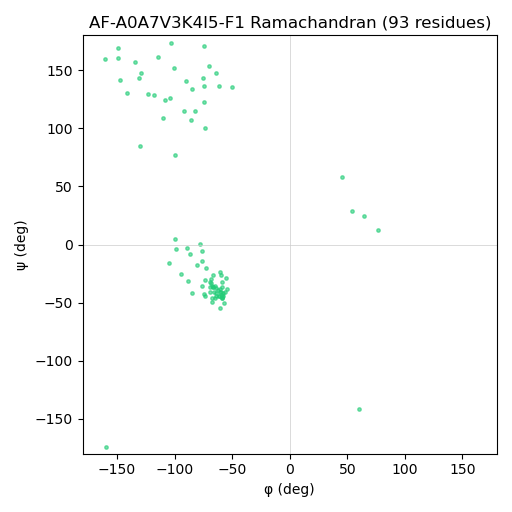ATOM 705 C C . ASN A 1 91 ? 12.915 -12.467 -6.552 1.00 91.88 91 ASN A C 1
ATOM 707 O O . ASN A 1 91 ? 13.771 -11.781 -7.100 1.00 91.88 91 ASN A O 1
ATOM 711 N N . ASP A 1 92 ? 12.180 -13.374 -7.198 1.00 91.19 92 ASP A N 1
ATOM 712 C CA . ASP A 1 92 ? 12.190 -13.568 -8.645 1.00 91.19 92 ASP A CA 1
ATOM 713 C C . ASP A 1 92 ? 10.743 -13.588 -9.164 1.00 91.19 92 ASP A C 1
ATOM 715 O O . ASP A 1 92 ? 10.112 -14.642 -9.229 1.00 91.19 92 ASP A O 1
ATOM 719 N N . PRO A 1 93 ? 10.150 -12.415 -9.438 1.00 81.81 93 PRO A N 1
ATOM 720 C CA . PRO A 1 93 ? 8.744 -12.316 -9.821 1.00 81.81 93 PRO A CA 1
ATOM 721 C C . PRO A 1 93 ? 8.470 -12.730 -11.277 1.00 81.81 93 PRO A C 1
ATOM 723 O O . PRO A 1 93 ? 7.306 -12.730 -11.678 1.00 81.81 93 PRO A O 1
ATOM 726 N N . ALA A 1 94 ? 9.507 -13.015 -12.073 1.00 81.75 94 ALA A N 1
ATOM 727 C CA . ALA A 1 94 ? 9.385 -13.378 -13.486 1.00 81.75 94 ALA A CA 1
ATOM 728 C C . ALA A 1 94 ? 9.597 -14.879 -13.762 1.00 81.75 94 ALA A C 1
ATOM 730 O O . ALA A 1 94 ? 9.254 -15.321 -14.861 1.00 81.75 94 ALA A O 1
ATOM 731 N N . ALA A 1 95 ? 10.166 -15.623 -12.809 1.00 56.44 95 ALA A N 1
ATOM 732 C CA . ALA A 1 95 ? 10.390 -17.067 -12.901 1.00 56.44 95 ALA A CA 1
ATOM 733 C C . ALA A 1 95 ? 9.133 -17.916 -12.655 1.00 56.44 95 ALA A C 1
ATOM 735 O O . ALA A 1 95 ? 8.202 -17.457 -11.950 1.00 56.44 95 ALA A O 1
#

Mean predicted aligned error: 4.73 Å

Solvent-accessible surface area (backbone atoms only — not comparable to full-atom values): 5783 Å² total; per-residue (Å²): 131,62,73,61,59,61,52,46,72,71,38,92,46,72,42,50,34,31,44,54,49,48,56,52,51,28,66,76,66,72,45,88,61,58,69,38,68,46,74,43,98,89,68,23,31,33,58,50,24,68,34,64,65,58,56,72,70,45,87,56,59,66,80,57,45,59,57,69,45,35,75,28,81,73,50,69,70,64,31,50,32,67,72,69,73,46,92,82,84,72,91,62,79,85,116

Foldseek 3Di:
DDPLVVQCVVDPDPLSSQASVQVVVCVVVVNPWDWDWDQDPVRFIQTSDTDVVVVVPDPDPPVVVNVVRGRHHCDDPNVVCVVVVDDDDCPPVPD

Radius of gyration: 14.53 Å; Cα contacts (8 Å, |Δi|>4): 90; chains: 1; bounding box: 33×30×39 Å

Secondary structure (DSSP, 8-state):
--HHHHHHHT-SSHHHHHHHHHHHHHHHHT-S--EEEEE-TTS-EEEEEE-HHHHHT--S-HHHHHHHTSSB---HHHHHHHHHTS----SSTT-

pLDDT: mean 89.7, std 7.47, range [56.44, 96.69]

Nearest PDB structures (foldseek):
  8u63-assembly1_B  TM=7.682E-01  e=5.930E-01  Pseudomonas syringae pv. tomato str. DC3000
  3nhq-assembly2_D  TM=8.488E-01  e=1.393E+00  Pseudomonas aeruginosa
  3c2w-assembly2_D  TM=8.346E-01  e=1.936E+00  Pseudomonas aeruginosa
  8sgk-assembly1_B  TM=7.188E-01  e=1.305E+00  Deinococcus radiodurans
  3c2w-assembly4_A  TM=8.508E-01  e=4.857E+00  Pseudomonas aeruginosa

Sequence (95 aa):
MNRFLERAIAAETDADVARVYLAVAEELTESRFGFVAERNPAGRLDTLALSDPGWEACRIPRTDAVRLIQDMEVRGIRGLVLREGKPLLANDPAA